Protein AF-A0A6S6Z2Q1-F1 (afdb_monomer_lite)

Sequence (113 aa):
MAYAGQVKARIETALSTLDDTVTQRLRAAEPQAGAAQSWVARVWVDRHGTLSGLELDEQAGSAVERELRALLVGMPIGESPPEKLRLPIIMRLDWTEAPPPGNAEGTPPVVPH

Secondary structure (DSSP, 8-state):
--HHHHHHHHHHHHHHT--HHHHHHHHHH-TT--SEEEEEEEEEE-TTSBEEEEEE-TTS-HHHHHHHHHHHTT-B-SSPPPTTPPSSEEEEEEEEPPPPS------------

pLDDT: mean 81.6, std 13.42, range [48.81, 95.62]

Radius of gyration: 18.32 Å; chains: 1; bounding box: 75×22×31 Å

Foldseek 3Di:
DALLVLVQVQLLVLLVPDDPVLVVQLCVQPVVDDQKDKWKKFWDADQAQFTADIDTDPVRRPSNRVSSCVRRGRDHSDDGHDPPDDGRSIDMDMHGDDPPPDDPPPDDDDDDD

Organism: NCBI:txid1353889

Structure (mmCIF, N/CA/C/O backbone):
data_AF-A0A6S6Z2Q1-F1
#
_entry.id   AF-A0A6S6Z2Q1-F1
#
loop_
_atom_site.group_PDB
_atom_site.id
_atom_site.type_symbol
_atom_site.label_atom_id
_atom_site.label_alt_id
_atom_site.label_comp_id
_atom_site.label_asym_id
_atom_site.label_entity_id
_atom_site.label_seq_id
_atom_site.pdbx_PDB_ins_code
_atom_site.Cartn_x
_atom_site.Cartn_y
_atom_site.Cartn_z
_atom_site.occupancy
_atom_site.B_iso_or_equiv
_atom_site.auth_seq_id
_atom_site.auth_comp_id
_atom_site.auth_asym_id
_atom_site.auth_atom_id
_atom_site.pdbx_PDB_model_num
ATOM 1 N N . MET A 1 1 ? -2.480 10.763 17.804 1.00 53.19 1 MET A N 1
ATOM 2 C CA . MET A 1 1 ? -1.802 10.795 16.488 1.00 53.19 1 MET A CA 1
ATOM 3 C C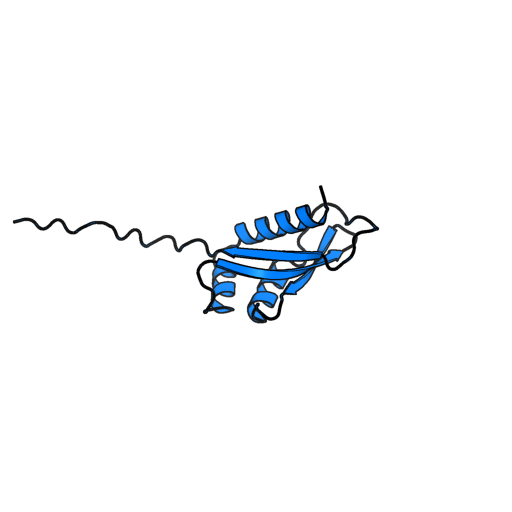 . MET A 1 1 ? -2.841 10.528 15.407 1.00 53.19 1 MET A C 1
ATOM 5 O O . MET A 1 1 ? -3.781 9.796 15.681 1.00 53.19 1 MET A O 1
ATOM 9 N N . ALA A 1 2 ? -2.746 11.161 14.234 1.00 83.75 2 ALA A N 1
ATOM 10 C CA . ALA A 1 2 ? -3.713 10.950 13.154 1.00 83.75 2 ALA A CA 1
ATOM 11 C C . ALA A 1 2 ? -3.552 9.535 12.568 1.00 83.75 2 ALA A C 1
ATOM 13 O O . ALA A 1 2 ? -2.433 9.149 12.242 1.00 83.75 2 ALA A O 1
ATOM 14 N N . TYR A 1 3 ? -4.649 8.787 12.414 1.00 87.06 3 TYR A N 1
ATOM 15 C CA . TYR A 1 3 ? -4.673 7.407 11.892 1.00 87.06 3 TYR A CA 1
ATOM 16 C C . TYR A 1 3 ? -3.877 7.232 10.583 1.00 87.06 3 TYR A C 1
ATOM 18 O O . TYR A 1 3 ? -3.161 6.253 10.406 1.00 87.06 3 TYR A O 1
ATOM 26 N N . ALA A 1 4 ? -3.896 8.238 9.701 1.00 88.50 4 ALA A N 1
ATOM 27 C CA . ALA A 1 4 ? -3.095 8.256 8.474 1.00 88.50 4 ALA A CA 1
ATOM 28 C C . ALA A 1 4 ? -1.579 8.106 8.718 1.00 88.50 4 ALA A C 1
ATOM 30 O O . ALA A 1 4 ? -0.894 7.455 7.934 1.00 88.50 4 ALA A O 1
ATOM 31 N N . GLY A 1 5 ? -1.053 8.664 9.813 1.00 89.50 5 GLY A N 1
ATOM 32 C CA . GLY A 1 5 ? 0.354 8.511 10.191 1.00 89.50 5 GLY A CA 1
ATOM 33 C C . GLY A 1 5 ? 0.700 7.086 10.626 1.00 89.50 5 GLY A C 1
ATOM 34 O O . GLY A 1 5 ? 1.781 6.603 10.305 1.00 89.50 5 GLY A O 1
ATOM 35 N N . GLN A 1 6 ? -0.228 6.390 11.290 1.00 90.00 6 GLN A N 1
ATOM 36 C CA . GLN A 1 6 ? -0.070 4.976 11.651 1.00 90.00 6 GLN A CA 1
ATOM 37 C C . GLN A 1 6 ? -0.067 4.091 10.401 1.00 90.00 6 GLN A C 1
ATOM 39 O O . GLN A 1 6 ? 0.817 3.252 10.254 1.00 90.00 6 GLN A O 1
ATOM 44 N N . VAL A 1 7 ? -1.004 4.324 9.472 1.00 91.38 7 VAL A N 1
ATOM 45 C CA . VAL A 1 7 ? -1.050 3.611 8.184 1.00 91.38 7 VAL A CA 1
ATOM 46 C C . VAL A 1 7 ? 0.257 3.817 7.415 1.00 91.38 7 VAL A C 1
ATOM 48 O O . VAL A 1 7 ? 0.867 2.839 6.991 1.00 91.38 7 VAL A O 1
ATOM 51 N N . LYS A 1 8 ? 0.731 5.067 7.303 1.00 91.12 8 LYS A N 1
ATOM 52 C CA . LYS A 1 8 ? 2.002 5.394 6.639 1.00 91.12 8 LYS A CA 1
ATOM 53 C C . LYS A 1 8 ? 3.180 4.655 7.272 1.00 91.12 8 LYS A C 1
ATOM 55 O O . LYS A 1 8 ? 3.879 3.933 6.572 1.00 91.12 8 LYS A O 1
ATOM 60 N N . ALA A 1 9 ? 3.352 4.765 8.590 1.00 90.06 9 ALA A N 1
ATOM 61 C CA . ALA A 1 9 ? 4.448 4.105 9.298 1.00 90.06 9 ALA A CA 1
ATOM 62 C C . ALA A 1 9 ? 4.419 2.579 9.121 1.00 90.06 9 ALA A C 1
ATOM 64 O O . ALA A 1 9 ? 5.464 1.939 8.988 1.00 90.06 9 ALA A O 1
ATOM 65 N N . ARG A 1 10 ? 3.220 1.981 9.087 1.00 91.25 10 ARG A N 1
ATOM 66 C CA . ARG A 1 10 ? 3.062 0.541 8.878 1.00 91.25 10 ARG A CA 1
ATOM 67 C C . ARG A 1 10 ? 3.483 0.119 7.474 1.00 91.25 10 ARG A C 1
ATOM 69 O O . ARG A 1 10 ? 4.214 -0.859 7.344 1.00 91.25 10 ARG A O 1
ATOM 76 N N . ILE A 1 11 ? 3.060 0.865 6.455 1.00 91.12 11 ILE A N 1
ATOM 77 C CA . ILE A 1 11 ? 3.452 0.616 5.064 1.00 91.12 11 ILE A CA 1
ATOM 78 C C . ILE A 1 11 ? 4.963 0.808 4.893 1.00 91.12 11 ILE A C 1
ATOM 80 O O . ILE A 1 11 ? 5.618 -0.071 4.352 1.00 91.12 11 ILE A O 1
ATOM 84 N N . GLU A 1 12 ? 5.546 1.886 5.420 1.00 89.06 12 GLU A N 1
ATOM 85 C CA . GLU A 1 12 ? 6.997 2.134 5.352 1.00 89.06 12 GLU A CA 1
ATOM 86 C C . GLU A 1 12 ? 7.815 1.033 6.038 1.00 89.06 12 GLU A C 1
ATOM 88 O O . GLU A 1 12 ? 8.873 0.638 5.546 1.00 89.06 12 GLU A O 1
ATOM 93 N N . THR A 1 13 ? 7.303 0.482 7.142 1.00 88.88 13 THR A N 1
ATOM 94 C CA . THR A 1 13 ? 7.924 -0.666 7.817 1.00 88.88 13 THR A CA 1
ATOM 95 C C . THR A 1 13 ? 7.859 -1.921 6.944 1.00 88.88 13 THR A C 1
ATOM 97 O O . THR A 1 13 ? 8.848 -2.644 6.839 1.00 88.88 13 THR A O 1
ATOM 100 N N . ALA A 1 14 ? 6.721 -2.182 6.294 1.00 88.44 14 ALA A N 1
ATOM 101 C CA . ALA A 1 14 ? 6.580 -3.306 5.369 1.00 88.44 14 ALA A CA 1
ATOM 102 C C . ALA A 1 14 ? 7.521 -3.169 4.161 1.00 88.44 14 ALA A C 1
ATOM 104 O O . ALA A 1 14 ? 8.175 -4.133 3.781 1.00 88.44 14 ALA A O 1
ATOM 105 N N . LEU A 1 15 ? 7.665 -1.957 3.620 1.00 86.06 15 LEU A N 1
ATOM 106 C CA . LEU A 1 15 ? 8.605 -1.668 2.533 1.00 86.06 15 LEU A CA 1
ATOM 107 C C . LEU A 1 15 ? 10.069 -1.837 2.968 1.00 86.06 15 LEU A C 1
ATOM 109 O O . LEU A 1 15 ? 10.877 -2.374 2.220 1.00 86.06 15 LEU A O 1
ATOM 113 N N . SER A 1 16 ? 10.411 -1.440 4.196 1.00 83.19 16 SER A N 1
ATOM 114 C CA . SER A 1 16 ? 11.763 -1.617 4.757 1.00 83.19 16 SER A CA 1
ATOM 115 C C . SER A 1 16 ? 12.111 -3.074 5.088 1.00 83.19 16 SER A C 1
ATOM 117 O O . SER A 1 16 ? 13.273 -3.385 5.326 1.00 83.19 16 SER A O 1
ATOM 119 N N . THR A 1 17 ? 11.112 -3.958 5.152 1.00 84.12 17 THR A N 1
ATOM 120 C CA . THR A 1 17 ? 11.274 -5.388 5.479 1.00 84.12 17 THR A CA 1
ATOM 121 C C . THR A 1 17 ? 11.038 -6.291 4.271 1.00 84.12 17 THR A C 1
ATOM 123 O O . THR A 1 17 ? 10.866 -7.500 4.425 1.00 84.12 17 THR A O 1
ATOM 126 N N . LEU A 1 18 ? 11.042 -5.703 3.072 1.00 83.06 18 LEU A N 1
ATOM 127 C CA . LEU A 1 18 ? 10.959 -6.430 1.817 1.00 83.06 18 LEU A CA 1
ATOM 128 C C . LEU A 1 18 ? 12.081 -7.454 1.696 1.00 83.06 18 LEU A C 1
ATOM 130 O O . LEU A 1 18 ? 13.242 -7.166 1.978 1.00 83.06 18 LEU A O 1
ATOM 134 N N . ASP A 1 19 ? 11.719 -8.644 1.226 1.00 83.31 19 ASP A N 1
ATOM 135 C CA . ASP A 1 19 ? 12.709 -9.633 0.835 1.00 83.31 19 ASP A CA 1
ATOM 136 C C . ASP A 1 19 ? 13.398 -9.240 -0.486 1.00 83.31 19 ASP A C 1
ATOM 138 O O . ASP A 1 19 ? 12.928 -8.397 -1.266 1.00 83.31 19 ASP A O 1
ATOM 142 N N . ASP A 1 20 ? 14.534 -9.883 -0.753 1.00 82.00 20 ASP A N 1
ATOM 143 C CA . ASP A 1 20 ? 15.322 -9.638 -1.962 1.00 82.00 20 ASP A CA 1
ATOM 144 C C . ASP A 1 20 ? 14.549 -9.985 -3.244 1.00 82.00 20 ASP A C 1
ATOM 146 O O . ASP A 1 20 ? 14.775 -9.379 -4.290 1.00 82.00 20 ASP A O 1
ATOM 150 N N . THR A 1 21 ? 13.611 -10.937 -3.185 1.00 85.25 21 THR A N 1
ATOM 151 C CA . THR A 1 21 ? 12.850 -11.384 -4.362 1.00 85.25 21 THR A CA 1
ATOM 152 C C . THR A 1 21 ? 11.850 -10.319 -4.801 1.00 85.25 21 THR A C 1
ATOM 154 O O . THR A 1 21 ? 11.769 -9.996 -5.986 1.00 85.25 21 THR A O 1
ATOM 157 N N . VAL A 1 22 ? 11.099 -9.747 -3.862 1.00 82.69 22 VAL A N 1
ATOM 158 C CA . VAL A 1 22 ? 10.161 -8.650 -4.115 1.00 82.69 22 VAL A CA 1
ATOM 159 C C . VAL A 1 22 ? 10.926 -7.401 -4.537 1.00 82.69 22 VAL A C 1
ATOM 161 O O . VAL A 1 22 ? 10.543 -6.757 -5.511 1.00 82.69 22 VAL A O 1
ATOM 164 N N . THR A 1 23 ? 12.057 -7.113 -3.893 1.00 82.56 23 THR A N 1
ATOM 165 C CA . THR A 1 23 ? 12.946 -6.006 -4.280 1.00 82.56 23 THR A CA 1
ATOM 166 C C . THR A 1 23 ? 13.421 -6.146 -5.732 1.00 82.56 23 THR A C 1
ATOM 168 O O . THR A 1 23 ? 13.338 -5.195 -6.510 1.00 82.56 23 THR A O 1
ATOM 171 N N . GLN A 1 24 ? 13.837 -7.346 -6.153 1.00 82.69 24 GLN A N 1
ATOM 172 C CA . GLN A 1 24 ? 14.219 -7.616 -7.545 1.00 82.69 24 GLN A CA 1
ATOM 173 C C . GLN A 1 24 ? 13.050 -7.472 -8.526 1.00 82.69 24 GLN A C 1
ATOM 175 O O . GLN A 1 24 ? 13.241 -6.964 -9.632 1.00 82.69 24 GLN A O 1
ATOM 180 N N . ARG A 1 25 ? 11.838 -7.897 -8.147 1.00 84.94 25 ARG A N 1
ATOM 181 C CA . ARG A 1 25 ? 10.641 -7.741 -8.991 1.00 84.94 25 ARG A CA 1
ATOM 182 C C . ARG A 1 25 ? 10.249 -6.281 -9.162 1.00 84.94 25 ARG A C 1
ATOM 184 O O . ARG A 1 25 ? 9.931 -5.889 -10.279 1.00 84.94 25 ARG A O 1
ATOM 191 N N . LEU A 1 26 ? 10.324 -5.483 -8.098 1.00 82.81 26 LEU A N 1
ATOM 192 C CA . LEU A 1 26 ? 10.097 -4.038 -8.160 1.00 82.81 26 LEU A CA 1
ATOM 193 C C . LEU A 1 26 ? 11.126 -3.360 -9.074 1.00 82.81 26 LEU A C 1
ATOM 195 O O . LEU A 1 26 ? 10.742 -2.601 -9.958 1.00 82.81 26 LEU A O 1
ATOM 199 N N . ARG A 1 27 ? 12.409 -3.730 -8.968 1.00 80.06 27 ARG A N 1
ATOM 200 C CA . ARG A 1 27 ? 13.454 -3.247 -9.887 1.00 80.06 27 ARG A CA 1
ATOM 201 C C . ARG A 1 27 ? 13.182 -3.633 -11.342 1.00 80.06 27 ARG A C 1
ATOM 203 O O . ARG A 1 27 ? 13.371 -2.828 -12.247 1.00 80.06 27 ARG A O 1
ATOM 210 N N . ALA A 1 28 ? 12.752 -4.869 -11.590 1.00 82.88 28 ALA A N 1
ATOM 211 C CA . ALA A 1 28 ? 12.421 -5.325 -12.939 1.00 82.88 28 ALA A CA 1
ATOM 212 C C . ALA A 1 28 ? 11.164 -4.634 -13.498 1.00 82.88 28 ALA A C 1
ATOM 214 O O . ALA A 1 28 ? 11.062 -4.428 -14.707 1.00 82.88 28 ALA A O 1
ATOM 215 N N . ALA A 1 29 ? 10.217 -4.287 -12.624 1.00 81.88 29 ALA A N 1
ATOM 216 C CA . ALA A 1 29 ? 9.008 -3.549 -12.962 1.00 81.88 29 ALA A CA 1
ATOM 217 C C . ALA A 1 29 ? 9.294 -2.081 -13.304 1.00 81.88 29 ALA A C 1
ATOM 219 O O . ALA A 1 29 ? 8.593 -1.514 -14.143 1.00 81.88 29 ALA A O 1
ATOM 220 N N . GLU A 1 30 ? 10.329 -1.490 -12.705 1.00 76.38 30 GLU A N 1
ATOM 221 C CA . GLU A 1 30 ? 10.746 -0.120 -12.982 1.00 76.38 30 GLU A CA 1
ATOM 222 C C . GLU A 1 30 ? 12.274 0.001 -13.141 1.00 76.38 30 GLU A C 1
ATOM 224 O O . GLU A 1 30 ? 12.976 0.470 -12.254 1.00 76.38 30 GLU A O 1
ATOM 229 N N . PRO A 1 31 ? 12.835 -0.388 -14.299 1.00 63.94 31 PRO A N 1
ATOM 230 C CA . PRO A 1 31 ? 14.286 -0.412 -14.509 1.00 63.94 31 PRO A CA 1
ATOM 231 C C . PRO A 1 31 ? 14.931 0.982 -14.602 1.00 63.94 31 PRO A C 1
ATOM 233 O O . PRO A 1 31 ? 16.154 1.091 -14.574 1.00 63.94 31 PRO A O 1
ATOM 236 N N . GLN A 1 32 ? 14.126 2.043 -14.744 1.00 63.44 32 GLN A N 1
ATOM 237 C CA . GLN A 1 32 ? 14.583 3.438 -14.684 1.00 63.44 32 GLN A CA 1
ATOM 238 C C . GLN A 1 32 ? 14.497 4.030 -13.273 1.00 63.44 32 GLN A C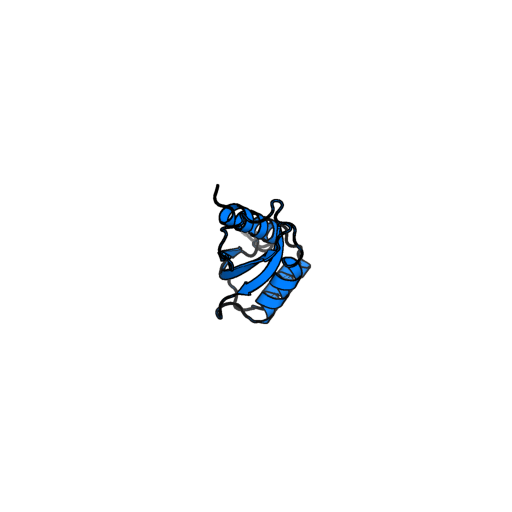 1
ATOM 240 O O . GLN A 1 32 ? 14.886 5.183 -13.070 1.00 63.44 32 GLN A O 1
ATOM 245 N N . ALA A 1 33 ? 14.025 3.246 -12.302 1.00 56.78 33 ALA A N 1
ATOM 246 C CA . ALA A 1 33 ? 14.074 3.608 -10.906 1.00 56.78 33 ALA A CA 1
ATOM 247 C C . ALA A 1 33 ? 15.528 3.763 -10.467 1.00 56.78 33 ALA A C 1
ATOM 249 O O . ALA A 1 33 ? 16.277 2.794 -10.363 1.00 56.78 33 ALA A O 1
ATOM 250 N N . GLY A 1 34 ? 15.953 5.006 -10.243 1.00 58.22 34 GLY A N 1
ATOM 251 C CA . GLY A 1 34 ? 17.204 5.283 -9.547 1.00 58.22 34 GLY A CA 1
ATOM 252 C C . GLY A 1 34 ? 17.157 4.826 -8.082 1.00 58.22 34 GLY A C 1
ATOM 253 O O . GLY A 1 34 ? 16.217 4.179 -7.634 1.00 58.22 34 GLY A O 1
ATOM 254 N N . ALA A 1 35 ? 18.165 5.223 -7.301 1.00 62.81 35 ALA A N 1
ATOM 255 C CA . ALA A 1 35 ? 18.339 4.792 -5.908 1.00 62.81 35 ALA A CA 1
ATOM 256 C C . ALA A 1 35 ? 17.169 5.135 -4.955 1.00 62.81 35 ALA A C 1
ATOM 258 O O . ALA A 1 35 ? 17.034 4.491 -3.918 1.00 62.81 35 ALA A O 1
ATOM 259 N N . ALA A 1 36 ? 16.338 6.133 -5.274 1.00 69.81 36 ALA A N 1
ATOM 260 C CA . ALA A 1 36 ? 15.187 6.521 -4.462 1.00 69.81 36 ALA A CA 1
ATOM 261 C C . ALA A 1 36 ? 14.016 6.970 -5.338 1.00 69.81 36 ALA A C 1
ATOM 263 O O . ALA A 1 36 ? 14.188 7.774 -6.259 1.00 69.81 36 ALA A O 1
ATOM 264 N N . GLN A 1 37 ? 12.829 6.474 -5.011 1.00 78.25 37 GLN A N 1
ATOM 265 C CA . GLN A 1 37 ? 11.578 6.782 -5.682 1.00 78.25 37 GLN A CA 1
ATOM 266 C C . GLN A 1 37 ? 10.529 7.240 -4.686 1.00 78.25 37 GLN A C 1
ATOM 268 O O . GLN A 1 37 ? 10.483 6.780 -3.546 1.00 78.25 37 GLN A O 1
ATOM 273 N N . SER A 1 38 ? 9.672 8.140 -5.147 1.00 84.62 38 SER A N 1
ATOM 274 C CA . SER A 1 38 ? 8.549 8.644 -4.377 1.00 84.62 38 SER A CA 1
ATOM 275 C C . SER A 1 38 ? 7.304 8.573 -5.243 1.00 84.62 38 SER A C 1
ATOM 277 O O . SER A 1 38 ? 7.270 9.203 -6.296 1.00 84.62 38 SER A O 1
ATOM 279 N N . TRP A 1 39 ? 6.274 7.875 -4.775 1.00 89.50 39 TRP A N 1
ATOM 280 C CA . TRP A 1 39 ? 4.977 7.802 -5.450 1.00 89.50 39 TRP A CA 1
ATOM 281 C C . TRP A 1 39 ? 3.879 8.358 -4.555 1.00 89.50 39 TRP A C 1
ATOM 283 O O . TRP A 1 39 ? 3.927 8.217 -3.326 1.00 89.50 39 TRP A O 1
ATOM 293 N N . VAL A 1 40 ? 2.856 8.970 -5.145 1.00 92.06 40 VAL A N 1
ATOM 294 C CA . VAL A 1 40 ? 1.624 9.276 -4.418 1.00 92.06 40 VAL A CA 1
ATOM 295 C C . VAL A 1 40 ? 0.750 8.027 -4.393 1.00 92.06 40 VAL A C 1
ATOM 297 O O . VAL A 1 40 ? 0.269 7.569 -5.422 1.00 92.06 40 VAL A O 1
ATOM 300 N N . ALA A 1 41 ? 0.505 7.497 -3.199 1.00 93.38 41 ALA A N 1
ATOM 301 C CA . ALA A 1 41 ? -0.362 6.353 -2.977 1.00 93.38 41 ALA A CA 1
ATOM 302 C C . ALA A 1 41 ? -1.719 6.769 -2.414 1.00 93.38 41 ALA A C 1
ATOM 304 O O . ALA A 1 41 ? -1.825 7.605 -1.508 1.00 93.38 41 ALA A O 1
ATOM 305 N N . ARG A 1 42 ? -2.764 6.117 -2.913 1.00 95.62 42 ARG A N 1
ATOM 306 C CA . ARG A 1 42 ? -4.116 6.127 -2.364 1.00 95.62 42 ARG A CA 1
ATOM 307 C C . ARG A 1 42 ? -4.363 4.783 -1.706 1.00 95.62 42 ARG A C 1
ATOM 309 O O . ARG A 1 42 ? -4.251 3.741 -2.344 1.00 95.62 42 ARG A O 1
ATOM 316 N N . VAL A 1 43 ? -4.682 4.814 -0.419 1.00 94.50 43 VAL A N 1
ATOM 317 C CA . VAL A 1 43 ? -4.834 3.609 0.397 1.00 94.50 43 VAL A CA 1
ATOM 318 C C . VAL A 1 43 ? -6.247 3.527 0.948 1.00 94.50 43 VAL A C 1
ATOM 320 O O . VAL A 1 43 ? -6.774 4.496 1.504 1.00 94.50 43 VAL A O 1
ATOM 323 N N . TRP A 1 44 ? -6.841 2.344 0.844 1.00 95.19 44 TRP A N 1
ATOM 324 C CA . TRP A 1 44 ? -8.107 2.010 1.483 1.00 95.19 44 TRP A CA 1
ATOM 325 C C . TRP A 1 44 ? -7.854 1.037 2.619 1.00 95.19 44 TRP A C 1
ATOM 327 O O . TRP A 1 44 ? -7.111 0.067 2.478 1.00 95.19 44 TRP A O 1
ATOM 337 N N . VAL A 1 45 ? -8.502 1.292 3.749 1.00 93.75 45 VAL A N 1
ATOM 338 C CA . VAL A 1 45 ? -8.472 0.417 4.916 1.00 93.75 45 VAL A CA 1
ATOM 339 C C . VAL A 1 45 ? -9.904 0.004 5.203 1.00 93.75 45 VAL A C 1
ATOM 341 O O . VAL A 1 45 ? -10.810 0.837 5.177 1.00 93.75 45 VAL A O 1
ATOM 344 N N . ASP A 1 46 ? -10.123 -1.289 5.397 1.00 92.50 46 ASP A N 1
ATOM 345 C CA . ASP A 1 46 ? -11.439 -1.802 5.743 1.00 92.50 46 ASP A CA 1
ATOM 346 C C . ASP A 1 46 ? -11.818 -1.460 7.194 1.00 92.50 46 ASP A C 1
ATOM 348 O O . ASP A 1 46 ? -11.015 -0.973 7.993 1.00 92.50 46 ASP A O 1
ATOM 352 N N . ARG A 1 47 ? -13.065 -1.760 7.564 1.00 89.12 47 ARG A N 1
ATOM 353 C CA . ARG A 1 47 ? -13.575 -1.538 8.926 1.00 89.12 47 ARG A CA 1
ATOM 354 C C . ARG A 1 47 ? -12.823 -2.319 10.013 1.00 89.12 47 ARG A C 1
ATOM 356 O O . ARG A 1 47 ? -12.988 -2.013 11.186 1.00 89.12 47 ARG A O 1
ATOM 363 N N . HIS A 1 48 ? -12.049 -3.338 9.647 1.00 89.94 48 HIS A N 1
ATOM 364 C CA . HIS A 1 48 ? -11.280 -4.165 10.571 1.00 89.94 48 HIS A CA 1
ATOM 365 C C . HIS A 1 48 ? -9.849 -3.646 10.762 1.00 89.94 48 HIS A C 1
ATOM 367 O O . HIS A 1 48 ? -9.128 -4.189 11.590 1.00 89.94 48 HIS A O 1
ATOM 373 N N . GLY A 1 49 ? -9.448 -2.581 10.058 1.00 91.00 49 GLY A N 1
ATOM 374 C CA . GLY A 1 49 ? -8.079 -2.072 10.124 1.00 91.00 49 GLY A CA 1
ATOM 375 C C . GLY A 1 49 ? -7.118 -2.844 9.222 1.00 91.00 49 GLY A C 1
ATOM 376 O O . GLY A 1 49 ? -5.923 -2.899 9.505 1.00 91.00 49 GLY A O 1
ATOM 377 N N . THR A 1 50 ? -7.620 -3.455 8.149 1.00 93.62 50 THR A N 1
ATOM 378 C CA . THR A 1 50 ? -6.817 -4.171 7.150 1.00 93.62 50 THR A CA 1
ATOM 379 C C . THR A 1 50 ? -6.754 -3.370 5.861 1.00 93.62 50 THR A C 1
ATOM 381 O O . THR A 1 50 ? -7.762 -2.830 5.401 1.00 93.62 50 THR A O 1
ATOM 384 N N . LEU A 1 51 ? -5.571 -3.281 5.254 1.00 94.12 51 LEU A N 1
ATOM 385 C CA . LEU A 1 51 ? -5.410 -2.603 3.973 1.00 94.12 51 LEU A CA 1
ATOM 386 C C . LEU A 1 51 ? -6.178 -3.375 2.891 1.00 94.12 51 LEU A C 1
ATOM 388 O O . LEU A 1 51 ? -5.879 -4.530 2.609 1.00 94.12 51 LEU A O 1
ATOM 392 N N . SER A 1 52 ? -7.192 -2.747 2.302 1.00 94.81 52 SER A N 1
ATOM 393 C CA . SER A 1 52 ? -8.094 -3.373 1.324 1.00 94.81 52 SER A CA 1
ATOM 394 C C . SER A 1 52 ? -7.796 -2.960 -0.115 1.00 94.81 52 SER A C 1
ATOM 396 O O . SER A 1 52 ? -8.170 -3.669 -1.049 1.00 94.81 52 SER A O 1
ATOM 398 N N . GLY A 1 53 ? -7.099 -1.841 -0.308 1.00 94.69 53 GLY A N 1
ATOM 399 C CA . GLY A 1 53 ? -6.752 -1.343 -1.630 1.00 94.69 53 GLY A CA 1
ATOM 400 C C . GLY A 1 53 ? -5.551 -0.412 -1.608 1.00 94.69 53 GLY A C 1
ATOM 401 O O . GLY A 1 53 ? -5.311 0.292 -0.624 1.00 94.69 53 GLY A O 1
ATOM 402 N N . LEU A 1 54 ? -4.837 -0.413 -2.727 1.00 94.88 54 LEU A N 1
ATOM 403 C CA . LEU A 1 54 ? -3.715 0.458 -3.030 1.00 94.88 54 LEU A CA 1
ATOM 404 C C . LEU A 1 54 ? -3.822 0.851 -4.505 1.00 94.88 54 LEU A C 1
ATOM 406 O O . LEU A 1 54 ? -3.986 -0.029 -5.350 1.00 94.88 54 LEU A O 1
ATOM 410 N N . GLU A 1 55 ? -3.712 2.143 -4.775 1.00 94.88 55 GLU A N 1
ATOM 411 C CA . GLU A 1 55 ? -3.489 2.709 -6.107 1.00 94.88 55 GLU A CA 1
ATOM 412 C C . GLU A 1 55 ? -2.307 3.665 -6.017 1.00 94.88 55 GLU A C 1
ATOM 414 O O . GLU A 1 55 ? -2.170 4.388 -5.022 1.00 94.88 55 GLU A O 1
ATOM 419 N N . LEU A 1 56 ? -1.468 3.675 -7.042 1.00 91.81 56 LEU A N 1
ATOM 420 C CA . LEU 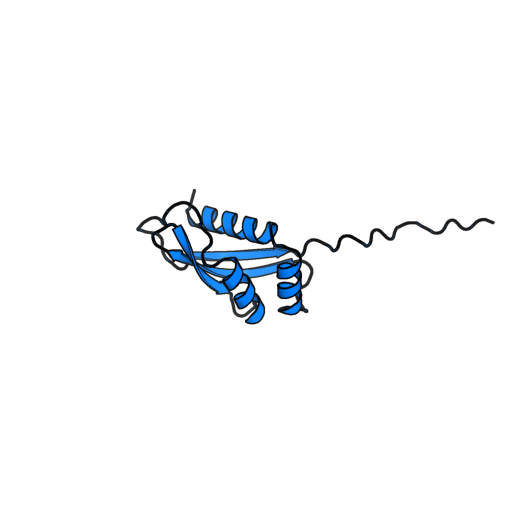A 1 56 ? -0.373 4.623 -7.172 1.00 91.81 56 LEU A CA 1
ATOM 421 C C . LEU A 1 56 ? -0.721 5.661 -8.243 1.00 91.81 56 LEU A C 1
ATOM 423 O O . LEU A 1 56 ? -1.673 5.508 -9.008 1.00 91.81 56 LEU A O 1
ATOM 427 N N . ASP A 1 57 ? 0.004 6.771 -8.251 1.00 90.56 57 ASP A N 1
ATOM 428 C CA . ASP A 1 57 ? -0.115 7.749 -9.324 1.00 90.56 57 ASP A CA 1
ATOM 429 C C . ASP A 1 57 ? 0.445 7.212 -10.650 1.00 90.56 57 ASP A C 1
ATOM 431 O O . ASP A 1 57 ? 1.096 6.173 -10.715 1.00 90.56 57 ASP A O 1
ATOM 435 N N . GLU A 1 58 ? 0.203 7.953 -11.730 1.00 83.62 58 GLU A N 1
ATOM 436 C CA . GLU A 1 58 ? 0.672 7.595 -13.074 1.00 83.62 58 GLU A CA 1
ATOM 437 C C . GLU A 1 58 ? 2.205 7.588 -13.201 1.00 83.62 58 GLU A C 1
ATOM 439 O O . GLU A 1 58 ? 2.727 7.135 -14.220 1.00 83.62 58 GLU A O 1
ATOM 444 N N . GLN A 1 59 ? 2.934 8.103 -12.199 1.00 81.06 59 GLN A N 1
ATOM 445 C CA . GLN A 1 59 ? 4.394 8.013 -12.179 1.00 81.06 59 GLN A CA 1
ATOM 446 C C . GLN A 1 59 ? 4.852 6.599 -11.830 1.00 81.06 59 GLN A C 1
ATOM 448 O O . GLN A 1 59 ? 5.924 6.189 -12.270 1.00 81.06 59 GLN A O 1
ATOM 453 N N . ALA A 1 60 ? 4.047 5.846 -11.078 1.00 80.62 60 ALA A N 1
ATOM 454 C CA . ALA A 1 60 ? 4.297 4.438 -10.851 1.00 80.62 60 ALA A CA 1
ATOM 455 C C . ALA A 1 60 ? 3.906 3.615 -12.084 1.00 80.62 60 ALA A C 1
ATOM 457 O O . ALA A 1 60 ? 2.793 3.699 -12.610 1.00 80.62 60 ALA A O 1
ATOM 458 N N . GLY A 1 61 ? 4.809 2.744 -12.528 1.00 82.94 61 GLY A N 1
ATOM 459 C CA . GLY A 1 61 ? 4.466 1.746 -13.535 1.00 82.94 61 GLY A CA 1
ATOM 460 C C . GLY A 1 61 ? 3.381 0.788 -13.024 1.00 82.94 61 GLY A C 1
ATOM 461 O O . GLY A 1 61 ? 3.397 0.366 -11.869 1.00 82.94 61 GLY A O 1
ATOM 462 N N . SER A 1 62 ? 2.476 0.348 -13.904 1.00 86.94 62 SER A N 1
ATOM 463 C CA . SER A 1 62 ? 1.424 -0.633 -13.559 1.00 86.94 62 SER A CA 1
ATOM 464 C C . SER A 1 62 ? 1.969 -1.938 -12.957 1.00 86.94 62 SER A C 1
ATOM 466 O O . SER A 1 62 ? 1.303 -2.592 -12.153 1.00 86.94 62 SER A O 1
ATOM 468 N N . ALA A 1 63 ? 3.197 -2.317 -13.318 1.00 87.62 63 ALA A N 1
ATOM 469 C CA . ALA A 1 63 ? 3.890 -3.453 -12.728 1.00 87.62 63 ALA A CA 1
ATOM 470 C C . ALA A 1 63 ? 4.294 -3.194 -11.262 1.00 87.62 63 ALA A C 1
ATOM 472 O O . ALA A 1 63 ? 4.099 -4.079 -10.434 1.00 87.62 63 ALA A O 1
ATOM 473 N N . VAL A 1 64 ? 4.773 -1.989 -10.929 1.00 87.88 64 VAL A N 1
ATOM 474 C CA . VAL A 1 64 ? 5.108 -1.584 -9.551 1.00 87.88 64 VAL A CA 1
ATOM 475 C C . VAL A 1 64 ? 3.861 -1.572 -8.681 1.00 87.88 64 VAL A C 1
ATOM 477 O O . VAL A 1 64 ? 3.861 -2.172 -7.607 1.00 87.88 64 VAL A O 1
ATOM 480 N N . GLU A 1 65 ? 2.773 -0.963 -9.165 1.00 91.12 65 GLU A N 1
ATOM 481 C CA . GLU A 1 65 ? 1.500 -0.965 -8.440 1.00 91.12 65 GLU A CA 1
ATOM 482 C C . GLU A 1 65 ? 1.037 -2.392 -8.148 1.00 91.12 65 GLU A C 1
ATOM 484 O O . GLU A 1 65 ? 0.649 -2.696 -7.021 1.00 91.12 65 GLU A O 1
ATOM 489 N N . ARG A 1 66 ? 1.119 -3.294 -9.133 1.00 91.12 66 ARG A N 1
ATOM 490 C CA . ARG A 1 66 ? 0.715 -4.692 -8.956 1.00 91.12 66 ARG A CA 1
ATOM 491 C C . ARG A 1 66 ? 1.530 -5.402 -7.875 1.00 91.12 66 ARG A C 1
ATOM 493 O O . ARG A 1 66 ? 0.933 -6.088 -7.047 1.00 91.12 66 ARG A O 1
ATOM 500 N N . GLU A 1 67 ? 2.854 -5.255 -7.875 1.00 89.94 67 GLU A N 1
ATOM 501 C CA . GLU A 1 67 ? 3.715 -5.884 -6.862 1.00 89.94 67 GLU A CA 1
ATOM 502 C C . GLU A 1 67 ? 3.450 -5.296 -5.467 1.00 89.94 67 GLU A C 1
ATOM 504 O O . GLU A 1 67 ? 3.244 -6.043 -4.509 1.00 89.94 67 GLU A O 1
ATOM 509 N N . LEU A 1 68 ? 3.357 -3.967 -5.347 1.00 89.62 68 LEU A N 1
ATOM 510 C CA . LEU A 1 68 ? 3.058 -3.313 -4.070 1.00 89.62 68 LEU A CA 1
ATOM 511 C C . LEU A 1 68 ? 1.661 -3.663 -3.554 1.00 89.62 68 LEU A C 1
ATOM 513 O O . LEU A 1 68 ? 1.474 -3.879 -2.357 1.00 89.62 68 LEU A O 1
ATOM 517 N N . ARG A 1 69 ? 0.677 -3.789 -4.444 1.00 92.62 69 ARG A N 1
ATOM 518 C CA . ARG A 1 69 ? -0.669 -4.234 -4.087 1.00 92.62 69 ARG A CA 1
ATOM 519 C C . ARG A 1 69 ? -0.663 -5.677 -3.592 1.00 92.62 69 ARG A C 1
ATOM 521 O O . ARG A 1 69 ? -1.319 -5.957 -2.593 1.00 92.62 69 ARG A O 1
ATOM 528 N N . 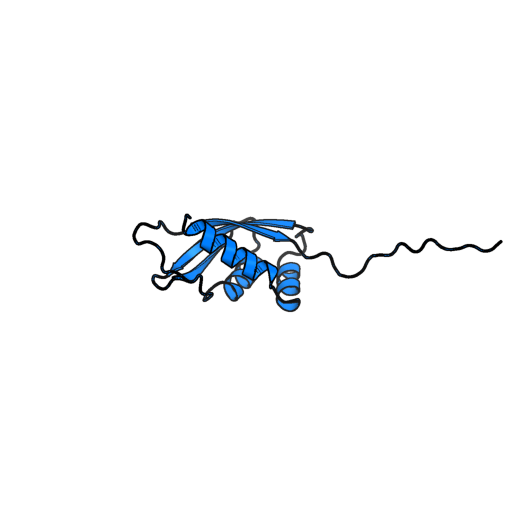ALA A 1 70 ? 0.073 -6.573 -4.251 1.00 91.12 70 ALA A N 1
ATOM 529 C CA . ALA A 1 70 ? 0.194 -7.971 -3.836 1.00 91.12 70 ALA A CA 1
ATOM 530 C C . ALA A 1 70 ? 0.862 -8.123 -2.460 1.00 91.12 70 ALA A C 1
ATOM 532 O O . ALA A 1 70 ? 0.517 -9.033 -1.711 1.00 91.12 70 ALA A O 1
ATOM 533 N N . LEU A 1 71 ? 1.786 -7.222 -2.125 1.00 89.50 71 LEU A N 1
ATOM 534 C CA . LEU A 1 71 ? 2.460 -7.186 -0.831 1.00 89.50 71 LEU A CA 1
ATOM 535 C C . LEU A 1 71 ? 1.584 -6.591 0.282 1.00 89.50 71 LEU A C 1
ATOM 537 O O . LEU A 1 71 ? 1.540 -7.117 1.392 1.00 89.50 71 LEU A O 1
ATOM 541 N N . LEU A 1 72 ? 0.951 -5.446 0.013 1.00 92.06 72 LEU A N 1
ATOM 542 C CA . LEU A 1 72 ? 0.352 -4.607 1.052 1.00 92.06 72 LEU A CA 1
ATOM 543 C C . LEU A 1 72 ? -1.129 -4.907 1.289 1.00 92.06 72 LEU A C 1
ATOM 545 O O . LEU A 1 72 ? -1.610 -4.723 2.407 1.00 92.06 72 LEU A O 1
ATOM 549 N N . VAL A 1 73 ? -1.881 -5.337 0.271 1.00 93.75 73 VAL A N 1
ATOM 550 C CA . VAL A 1 73 ? -3.306 -5.658 0.446 1.00 93.75 73 VAL A CA 1
ATOM 551 C C . VAL A 1 73 ? -3.448 -6.907 1.312 1.00 93.75 73 VAL A C 1
ATOM 553 O O . VAL A 1 73 ? -2.797 -7.920 1.087 1.00 93.75 73 VAL A O 1
ATOM 556 N N . GLY A 1 74 ? -4.317 -6.833 2.318 1.00 92.44 74 GLY A N 1
ATOM 557 C CA . GLY A 1 74 ? -4.465 -7.853 3.355 1.00 92.44 74 GLY A CA 1
ATOM 558 C C . GLY A 1 74 ? -3.561 -7.632 4.570 1.00 92.44 74 GLY A C 1
ATOM 559 O O . GLY A 1 74 ? -3.720 -8.326 5.573 1.00 92.44 74 GLY A O 1
ATOM 560 N N . MET A 1 75 ? -2.651 -6.651 4.533 1.00 92.81 75 MET A N 1
ATOM 561 C CA . MET A 1 75 ? -1.803 -6.333 5.679 1.00 92.81 75 MET A CA 1
ATOM 562 C C . MET A 1 75 ? -2.627 -5.707 6.819 1.00 92.81 75 MET A C 1
ATOM 564 O O . MET A 1 75 ? -3.332 -4.712 6.596 1.00 92.81 75 MET A O 1
ATOM 568 N N . PRO A 1 76 ? -2.505 -6.212 8.062 1.00 91.75 76 PRO A N 1
ATOM 569 C CA . PRO A 1 76 ? -3.132 -5.590 9.218 1.00 91.75 76 PRO A CA 1
ATOM 570 C C . PRO A 1 76 ? -2.393 -4.300 9.605 1.00 91.75 76 PRO A C 1
ATOM 572 O O . PRO A 1 76 ? -1.195 -4.306 9.919 1.00 91.75 76 PRO A O 1
ATOM 575 N N . ILE A 1 77 ? -3.133 -3.191 9.626 1.00 89.44 77 ILE A N 1
ATOM 576 C CA . ILE A 1 77 ? -2.673 -1.903 10.158 1.00 89.44 77 ILE A CA 1
ATOM 577 C C . ILE A 1 77 ? -2.718 -1.909 11.689 1.00 89.44 77 ILE A C 1
ATOM 579 O O . ILE A 1 77 ? -1.855 -1.314 12.333 1.00 89.44 77 ILE A O 1
ATOM 583 N N . GLY A 1 78 ? -3.674 -2.642 12.264 1.00 83.00 78 GLY A N 1
ATOM 584 C CA . GLY A 1 78 ? -3.835 -2.822 13.704 1.00 83.00 78 GLY A CA 1
ATOM 585 C C . GLY A 1 78 ? -5.199 -2.332 14.164 1.00 83.00 78 GLY A C 1
ATOM 586 O O . GLY A 1 78 ? -6.118 -3.129 14.320 1.00 83.00 78 GLY A O 1
ATOM 587 N N . GLU A 1 79 ? -5.336 -1.027 14.381 1.00 83.56 79 GLU A N 1
ATOM 588 C CA . GLU A 1 79 ? -6.598 -0.438 14.829 1.00 83.56 79 GLU A CA 1
ATOM 589 C C . GLU A 1 79 ? -7.582 -0.249 13.669 1.00 83.56 79 GLU A C 1
ATOM 591 O O . GLU A 1 79 ? -7.202 0.060 12.534 1.00 83.56 79 GLU A O 1
ATOM 596 N N . SER A 1 80 ? -8.873 -0.397 13.964 1.00 85.81 80 SER A N 1
ATOM 597 C CA . SER A 1 80 ? -9.935 -0.054 13.022 1.00 85.81 80 SER A CA 1
ATOM 598 C C . SER A 1 80 ? -9.909 1.448 12.705 1.00 85.81 80 SER A C 1
ATOM 600 O O . SER A 1 80 ? -9.619 2.260 13.591 1.00 85.81 80 SER A O 1
ATOM 602 N N . PRO A 1 81 ? -10.214 1.848 11.459 1.00 86.31 81 PRO A N 1
ATOM 603 C CA . PRO A 1 81 ? -10.243 3.254 11.093 1.00 86.31 81 PRO A CA 1
ATOM 604 C C . PRO A 1 81 ? -11.310 4.007 11.904 1.00 86.31 81 PRO A C 1
ATOM 606 O O . PRO A 1 81 ? -12.401 3.476 12.122 1.00 86.31 81 PRO A O 1
ATOM 609 N N . PRO A 1 82 ? -11.044 5.257 12.328 1.00 87.19 82 PRO A N 1
ATOM 610 C CA . PRO A 1 82 ? -12.059 6.098 12.953 1.00 87.19 82 PRO A CA 1
ATOM 611 C C . PRO A 1 82 ? -13.276 6.266 12.035 1.00 87.19 82 PRO A C 1
ATOM 613 O O . PRO A 1 82 ? -13.108 6.480 10.838 1.00 87.19 82 PRO A O 1
ATOM 616 N N . GLU A 1 83 ? -14.495 6.280 12.581 1.00 84.06 83 GLU A N 1
ATOM 617 C CA . GLU A 1 83 ? -15.738 6.358 11.782 1.00 84.06 83 GLU A CA 1
ATOM 618 C C . GLU A 1 83 ? -15.810 7.581 10.851 1.00 84.06 83 GLU A C 1
ATOM 620 O O . GLU A 1 83 ? -16.468 7.554 9.815 1.00 84.06 83 GLU A O 1
ATOM 625 N N . LYS A 1 84 ? -15.124 8.671 11.212 1.00 85.81 84 LYS A N 1
ATOM 626 C CA . LYS A 1 84 ? -15.074 9.918 10.431 1.00 85.81 84 LYS A CA 1
ATOM 627 C C . LYS A 1 84 ? -13.878 9.993 9.478 1.00 85.81 84 LYS A C 1
ATOM 629 O O . LYS A 1 84 ? -13.634 11.049 8.890 1.00 85.81 84 LYS A O 1
ATOM 634 N N . LEU A 1 85 ? -13.089 8.925 9.363 1.00 86.06 85 LEU A N 1
ATOM 635 C CA . LEU A 1 85 ? -11.945 8.887 8.465 1.00 86.06 85 LEU A CA 1
ATOM 636 C C . LEU A 1 85 ? -12.434 8.940 7.015 1.00 86.06 85 LEU A C 1
ATOM 638 O O . LEU A 1 85 ? -13.253 8.132 6.586 1.00 86.06 85 LEU A O 1
ATOM 642 N N . ARG A 1 86 ? -11.908 9.895 6.246 1.00 86.75 86 ARG A N 1
ATOM 643 C CA . ARG A 1 86 ? -12.172 9.978 4.810 1.00 86.75 86 ARG A CA 1
ATOM 644 C C . ARG A 1 86 ? -11.185 9.090 4.062 1.00 86.75 86 ARG A C 1
ATOM 646 O O . ARG A 1 86 ? -9.978 9.254 4.219 1.00 86.75 86 ARG A O 1
ATOM 653 N N . LEU A 1 87 ? -11.721 8.165 3.273 1.00 88.62 87 LEU A N 1
ATOM 654 C CA . LEU A 1 87 ? -10.971 7.315 2.352 1.00 88.62 87 LEU A CA 1
ATOM 655 C C . LEU A 1 87 ? -11.085 7.863 0.914 1.00 88.62 87 LEU A C 1
ATOM 657 O O . LEU A 1 87 ? -12.106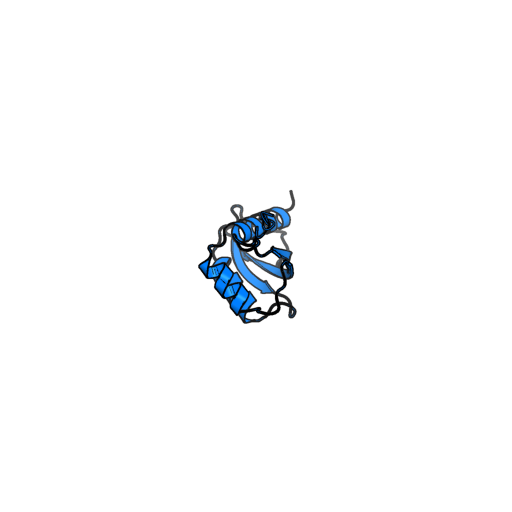 8.476 0.591 1.00 88.62 87 LEU A O 1
ATOM 661 N N . PRO A 1 88 ? -10.092 7.615 0.041 1.00 93.06 88 PRO A N 1
ATOM 662 C CA . PRO A 1 88 ? -8.796 7.010 0.352 1.00 93.06 88 PRO A CA 1
ATOM 663 C C . PRO A 1 88 ? -7.906 7.924 1.197 1.00 93.06 88 PRO A C 1
ATOM 665 O O . PRO A 1 88 ? -8.009 9.150 1.146 1.00 93.06 88 PRO A O 1
ATOM 668 N N . ILE A 1 89 ? -6.989 7.315 1.944 1.00 92.00 89 ILE A N 1
ATOM 669 C CA . ILE A 1 89 ? -5.884 8.040 2.567 1.00 92.00 89 ILE A CA 1
ATOM 670 C C . ILE A 1 89 ? -4.845 8.291 1.479 1.00 92.00 89 ILE A C 1
ATOM 672 O O . ILE A 1 89 ? -4.322 7.342 0.899 1.00 92.00 89 ILE A O 1
ATOM 676 N N . ILE A 1 90 ? -4.556 9.560 1.205 1.00 93.12 90 ILE A N 1
ATOM 677 C CA . ILE A 1 90 ? -3.533 9.959 0.235 1.00 93.12 90 ILE A CA 1
ATOM 678 C C . ILE A 1 90 ? -2.227 10.197 0.990 1.00 93.12 90 ILE A C 1
ATOM 680 O O . ILE A 1 90 ? -2.197 10.978 1.943 1.00 93.12 90 ILE A O 1
ATOM 684 N N . MET A 1 91 ? -1.156 9.527 0.579 1.00 92.25 91 MET A N 1
ATOM 685 C CA . MET A 1 91 ? 0.165 9.661 1.190 1.00 92.25 91 MET A CA 1
ATOM 686 C C . MET A 1 91 ? 1.272 9.511 0.156 1.00 92.25 91 MET A C 1
ATOM 688 O O . MET A 1 91 ? 1.075 8.892 -0.881 1.00 92.25 91 MET A O 1
ATOM 692 N N . ARG A 1 92 ? 2.448 10.060 0.453 1.00 91.50 92 ARG A N 1
ATOM 693 C CA . ARG A 1 92 ? 3.652 9.784 -0.328 1.00 91.50 92 ARG A CA 1
ATOM 694 C C . ARG A 1 92 ? 4.322 8.529 0.222 1.00 91.50 92 ARG A C 1
ATOM 696 O O . ARG A 1 92 ? 4.536 8.450 1.434 1.00 91.50 92 ARG A O 1
ATOM 703 N N . LEU A 1 93 ? 4.612 7.578 -0.656 1.00 88.00 93 LEU A N 1
ATOM 704 C CA . LEU A 1 93 ? 5.415 6.400 -0.363 1.00 88.00 93 LEU A CA 1
ATOM 705 C C . LEU A 1 93 ? 6.801 6.621 -0.933 1.00 88.00 93 LEU A C 1
ATOM 707 O O . LEU A 1 93 ? 6.944 6.847 -2.130 1.00 88.00 93 LEU A O 1
ATOM 711 N N . ASP A 1 94 ? 7.790 6.565 -0.054 1.00 85.00 94 ASP A N 1
ATOM 712 C CA . ASP A 1 94 ? 9.191 6.664 -0.418 1.00 85.00 94 ASP A CA 1
ATOM 713 C C . ASP A 1 94 ? 9.770 5.240 -0.408 1.00 85.00 94 ASP A C 1
ATOM 715 O O . ASP A 1 94 ? 9.702 4.540 0.606 1.00 85.00 94 ASP A O 1
ATOM 719 N N . TRP A 1 95 ? 10.296 4.792 -1.545 1.00 80.50 95 TRP A N 1
ATOM 720 C CA . TRP A 1 95 ? 11.017 3.530 -1.674 1.00 80.50 95 TRP A CA 1
ATOM 721 C C . TRP A 1 95 ? 12.452 3.826 -2.072 1.00 80.50 95 TRP A C 1
ATOM 723 O O . TRP A 1 95 ? 12.723 4.426 -3.109 1.00 80.50 95 TRP A O 1
ATOM 733 N N . THR A 1 96 ? 13.373 3.404 -1.219 1.00 71.50 96 THR A N 1
ATOM 734 C CA . THR A 1 96 ? 14.802 3.501 -1.478 1.00 71.50 96 THR A CA 1
ATOM 735 C C . THR A 1 96 ? 15.310 2.087 -1.635 1.00 71.50 96 THR A C 1
ATOM 737 O O . THR A 1 96 ? 15.136 1.260 -0.737 1.00 71.50 96 THR A O 1
ATOM 740 N N . GLU A 1 97 ? 15.944 1.808 -2.767 1.00 64.75 97 GLU A N 1
ATOM 741 C CA . GLU A 1 97 ? 16.691 0.573 -2.909 1.00 64.75 97 GLU A CA 1
ATOM 742 C C . GLU A 1 97 ? 17.845 0.613 -1.899 1.00 64.75 97 GLU A C 1
ATOM 744 O O . GLU A 1 97 ? 18.671 1.531 -1.916 1.00 64.75 97 GLU A O 1
ATOM 749 N N . ALA A 1 98 ? 17.900 -0.366 -0.991 1.00 57.25 98 ALA A N 1
ATOM 750 C CA . ALA A 1 98 ? 19.091 -0.551 -0.176 1.00 57.25 98 ALA A CA 1
ATOM 751 C C . ALA A 1 98 ? 20.282 -0.723 -1.134 1.00 57.25 98 ALA A C 1
ATOM 753 O O . ALA A 1 98 ? 20.188 -1.544 -2.051 1.00 57.25 98 ALA A O 1
ATOM 754 N N . PRO A 1 99 ? 21.377 0.046 -0.975 1.00 52.12 99 PRO A N 1
ATOM 755 C CA . PRO A 1 99 ? 22.500 -0.042 -1.893 1.00 52.12 99 PRO A CA 1
ATOM 756 C C . PRO A 1 99 ? 22.963 -1.501 -1.967 1.00 52.12 99 PRO A C 1
ATOM 758 O O . PRO A 1 99 ? 23.017 -2.164 -0.924 1.00 52.12 99 PRO A O 1
ATOM 761 N N . PRO A 1 100 ? 23.284 -2.022 -3.166 1.00 51.22 100 PRO A N 1
ATOM 762 C CA . PRO A 1 100 ? 23.746 -3.393 -3.293 1.00 51.22 100 PRO A CA 1
ATOM 763 C C . PRO A 1 100 ? 24.925 -3.616 -2.333 1.00 51.22 100 PRO A C 1
ATOM 765 O O . PRO A 1 100 ? 25.843 -2.786 -2.297 1.00 51.22 100 PRO A O 1
ATOM 768 N N . PRO A 1 101 ? 24.932 -4.698 -1.532 1.00 50.44 101 PRO A N 1
ATOM 769 C CA . PRO A 1 101 ? 26.074 -5.021 -0.695 1.00 50.44 101 PRO A CA 1
ATOM 770 C C . PRO A 1 101 ? 27.230 -5.442 -1.608 1.00 50.44 101 PRO A C 1
ATOM 772 O O . PRO A 1 101 ? 27.347 -6.603 -1.985 1.00 50.44 101 PRO A O 1
ATOM 775 N N . GLY A 1 102 ? 28.070 -4.486 -2.001 1.00 53.41 102 GLY A N 1
ATOM 776 C CA . GLY A 1 102 ? 29.270 -4.760 -2.788 1.00 53.41 102 GLY A CA 1
ATOM 777 C C . GLY A 1 102 ? 29.536 -3.727 -3.869 1.00 53.41 102 GLY A C 1
ATOM 778 O O . GLY A 1 102 ? 29.164 -3.930 -5.013 1.00 53.41 102 GLY A O 1
ATOM 779 N N . ASN A 1 103 ? 30.194 -2.637 -3.476 1.00 49.25 103 ASN A N 1
ATOM 780 C CA . ASN A 1 103 ? 31.272 -1.977 -4.222 1.00 49.25 103 ASN A CA 1
ATOM 781 C C . ASN A 1 103 ? 32.043 -1.082 -3.239 1.00 49.25 103 ASN A C 1
ATOM 783 O O . ASN A 1 103 ? 32.177 0.124 -3.415 1.00 49.25 103 ASN A O 1
ATOM 787 N N . ALA A 1 104 ? 32.556 -1.686 -2.165 1.00 48.81 104 ALA A N 1
ATOM 788 C CA . ALA A 1 104 ? 33.710 -1.133 -1.465 1.00 48.81 104 ALA A CA 1
ATOM 789 C C . ALA A 1 104 ? 34.986 -1.554 -2.223 1.00 48.81 104 ALA A C 1
ATOM 791 O O . ALA A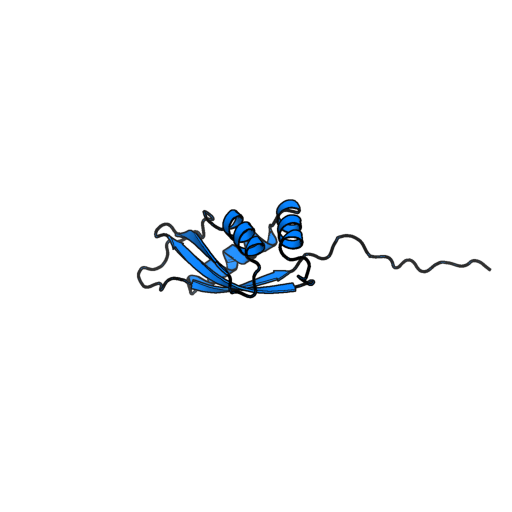 1 104 ? 35.882 -2.175 -1.659 1.00 48.81 104 ALA A O 1
ATOM 792 N N . GLU A 1 105 ? 35.059 -1.270 -3.528 1.00 51.75 105 GLU A N 1
ATOM 793 C CA . GLU A 1 105 ? 36.327 -1.307 -4.258 1.00 51.75 105 GLU A CA 1
ATOM 794 C C . GLU A 1 105 ? 37.093 -0.032 -3.911 1.00 51.75 105 GLU A C 1
ATOM 796 O O . GLU A 1 105 ? 36.932 1.027 -4.509 1.00 51.75 105 GLU A O 1
ATOM 801 N N . GLY A 1 106 ? 37.893 -0.138 -2.857 1.00 50.19 106 GLY A N 1
ATOM 802 C CA . GLY A 1 106 ? 38.774 0.918 -2.382 1.00 50.19 106 GLY A CA 1
ATOM 803 C C . GLY A 1 106 ? 40.031 0.340 -1.749 1.00 50.19 106 GLY A C 1
ATOM 804 O O . GLY A 1 106 ? 40.444 0.800 -0.692 1.00 50.19 106 GLY A O 1
ATOM 805 N N . THR A 1 107 ? 40.626 -0.692 -2.356 1.00 57.97 107 THR A N 1
ATOM 806 C CA . THR A 1 107 ? 42.021 -1.048 -2.058 1.00 57.97 107 THR A CA 1
ATOM 807 C C . THR A 1 107 ? 42.884 -0.406 -3.144 1.00 57.97 107 THR A C 1
ATOM 809 O O . THR A 1 107 ? 42.814 -0.852 -4.289 1.00 57.97 107 THR A O 1
ATOM 812 N N . PRO A 1 108 ? 43.659 0.658 -2.860 1.00 64.81 108 PRO A N 1
ATOM 813 C CA . PRO A 1 108 ? 44.594 1.183 -3.846 1.00 64.81 108 PRO A CA 1
ATOM 814 C C . PRO A 1 108 ? 45.696 0.140 -4.118 1.00 64.81 108 PRO A C 1
ATOM 816 O O . PRO A 1 108 ? 46.114 -0.558 -3.189 1.00 64.81 108 PRO A O 1
ATOM 819 N N . PRO A 1 109 ? 46.186 0.011 -5.364 1.00 54.56 109 PRO A N 1
ATOM 820 C CA . PRO A 1 109 ? 47.250 -0.930 -5.680 1.00 54.56 109 PRO A CA 1
ATOM 821 C C . PRO A 1 109 ? 48.546 -0.484 -4.997 1.00 54.56 109 PRO A C 1
ATOM 823 O O . PRO A 1 109 ? 49.065 0.599 -5.273 1.00 54.56 109 PRO A O 1
ATOM 826 N N . VAL A 1 110 ? 49.088 -1.324 -4.112 1.00 64.94 110 VAL A N 1
ATOM 827 C CA . VAL A 1 110 ? 50.470 -1.168 -3.656 1.00 64.94 110 VAL A CA 1
ATOM 828 C C . VAL A 1 110 ? 51.369 -1.612 -4.811 1.00 64.94 110 VAL A C 1
ATOM 830 O O . VAL A 1 110 ? 51.421 -2.784 -5.176 1.00 64.94 110 VAL A O 1
ATOM 833 N N . VAL A 1 111 ? 52.008 -0.648 -5.464 1.00 63.47 111 VAL A N 1
ATOM 834 C CA . VAL A 1 111 ? 53.078 -0.888 -6.437 1.00 63.47 111 VAL A CA 1
ATOM 835 C C . VAL A 1 111 ? 54.391 -0.982 -5.659 1.00 63.47 111 VAL A C 1
ATOM 837 O O . VAL A 1 111 ? 54.774 0.012 -5.041 1.00 63.47 111 VAL A O 1
ATOM 840 N N . PRO A 1 112 ? 55.086 -2.133 -5.640 1.00 67.56 112 PRO A N 1
ATOM 841 C CA . PRO A 1 112 ? 56.451 -2.190 -5.143 1.00 67.56 112 PRO A CA 1
ATOM 842 C C . PRO A 1 112 ? 57.420 -1.738 -6.246 1.00 67.56 112 PRO A C 1
ATOM 844 O O . PRO A 1 112 ? 57.414 -2.296 -7.344 1.00 67.56 112 PRO A O 1
ATOM 847 N N . HIS A 1 113 ? 58.258 -0.749 -5.934 1.00 55.22 113 HIS A N 1
ATOM 848 C CA . HIS A 1 113 ? 59.508 -0.457 -6.635 1.00 55.22 113 HIS A CA 1
ATOM 849 C C . HIS A 1 113 ? 60.632 -0.331 -5.612 1.00 55.22 113 HIS A C 1
ATOM 851 O O . HIS A 1 113 ? 60.390 0.309 -4.563 1.00 55.22 113 HIS A O 1
#